Protein AF-A0A7Y0XG47-F1 (afdb_monomer)

Foldseek 3Di:
DVVVVVVVLVVLVVVLVVLVPDDDDDLLVQLVSLLVNLVSCVVNVVLVSNLVSLCSNQVSVNDDQPSNLVSLQVNLVSCVVVVVNVVNVVSLVVNVVRPPPPDDDDD

Sequence (107 aa):
QRAHNLAQEEKLKEAISSLEAMELSRGYDQAYVARMLGIFYWQNEQTQAAIKQLELAVNSGLLQDEQAWQTRKMLADILLNEQRFSKALPHYYALSKNIPKGQKAHE

Radius of gyration: 14.87 Å; Cα contacts (8 Å, |Δi|>4): 101; chains: 1; bounding box: 40×27×39 Å

Solvent-accessible surface area (backbone atoms only — not comparable to full-atom values): 5972 Å² total; per-residue (Å²): 110,68,70,58,50,52,54,50,53,52,50,50,51,51,52,46,54,57,59,72,69,58,90,67,90,50,69,51,58,45,25,50,50,25,38,51,47,13,53,50,27,44,77,67,72,34,53,70,60,10,49,56,23,24,48,50,17,53,72,61,68,58,54,56,72,69,61,35,50,53,46,37,48,52,43,22,54,53,30,44,75,70,69,36,49,87,67,14,51,63,43,50,60,56,44,74,75,64,68,58,99,86,60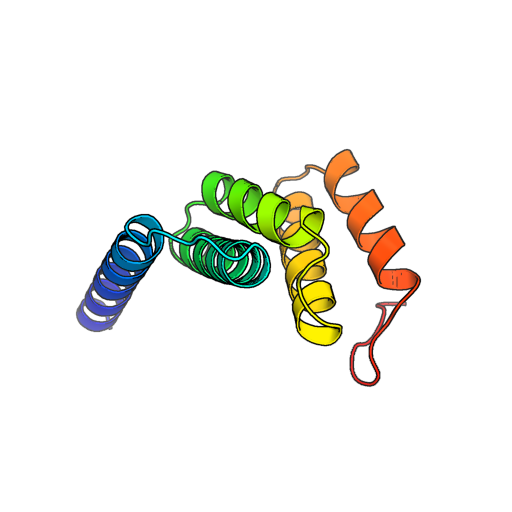,79,79,86,126

Nearest PDB structures (foldseek):
  4gpk-assembly3_K  TM=7.538E-01  e=8.250E-02  Bacillus thuringiensis serovar thuringiensis
  4gpk-assembly2_H  TM=6.883E-01  e=1.642E-01  Bacillus thuringiensis serovar thuringiensis
  4gpk-assembly2_F  TM=7.342E-01  e=2.255E-01  Bacillus thuringiensis serovar thuringiensis
  3j8c-assembly1_E  TM=6.345E-01  e=1.260E-01  Homo sapiens
  8ppl-assembly1_Iv  TM=6.861E-01  e=2.255E-01  Homo sapiens

Structure (mmCIF, N/CA/C/O backbone):
data_AF-A0A7Y0XG47-F1
#
_entry.id   AF-A0A7Y0XG47-F1
#
loop_
_atom_site.group_PDB
_atom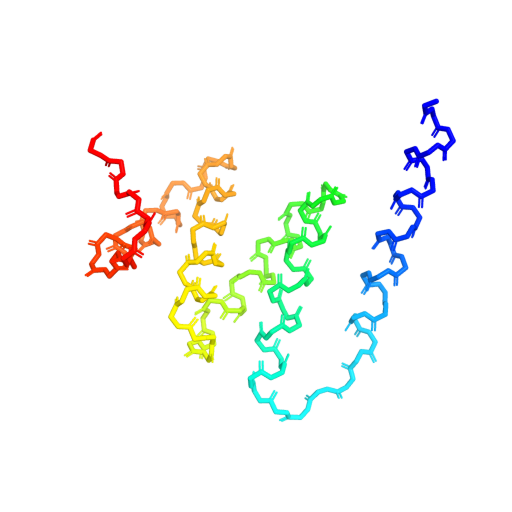_site.id
_atom_site.type_symbol
_atom_site.label_atom_id
_atom_site.label_alt_id
_atom_site.label_comp_id
_atom_site.label_asym_id
_atom_site.label_entity_id
_atom_site.label_seq_id
_atom_site.pdbx_PDB_ins_code
_atom_site.Cartn_x
_atom_site.Cartn_y
_atom_site.Cartn_z
_atom_site.occupancy
_atom_site.B_iso_or_equiv
_atom_site.auth_seq_id
_atom_site.auth_comp_id
_atom_site.auth_asym_id
_atom_site.auth_atom_id
_atom_site.pdbx_PDB_model_num
ATOM 1 N N . GLN A 1 1 ? -0.133 18.547 23.042 1.00 81.69 1 GLN A N 1
ATOM 2 C CA . GLN A 1 1 ? 0.484 17.617 22.069 1.00 81.69 1 GLN A CA 1
ATOM 3 C C . GLN A 1 1 ? -0.046 16.184 22.201 1.00 81.69 1 GLN A C 1
ATOM 5 O O . GLN A 1 1 ? -0.549 15.674 21.216 1.00 81.69 1 GLN A O 1
ATOM 10 N N . ARG A 1 2 ? -0.058 15.558 23.393 1.00 87.50 2 ARG A N 1
ATOM 11 C CA . ARG A 1 2 ? -0.560 14.174 23.5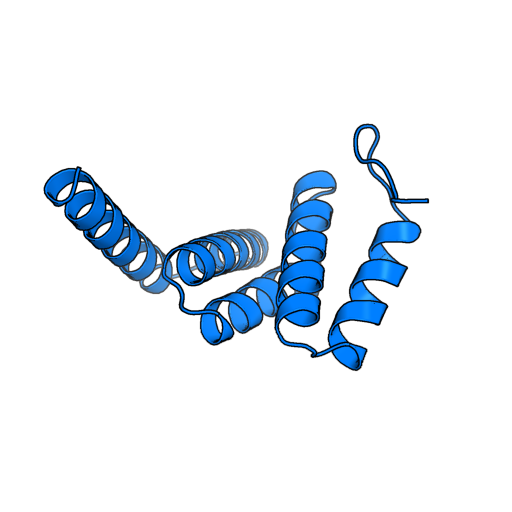84 1.00 87.50 2 ARG A CA 1
ATOM 12 C C . ARG A 1 2 ? -1.986 13.907 23.073 1.00 87.50 2 ARG A C 1
ATOM 14 O O . ARG A 1 2 ? -2.186 12.945 22.349 1.00 87.50 2 ARG A O 1
ATOM 21 N N . ALA A 1 3 ? -2.954 14.764 23.407 1.00 88.38 3 ALA A N 1
ATOM 22 C CA . ALA A 1 3 ? -4.338 14.599 22.943 1.00 88.38 3 ALA A CA 1
ATOM 23 C C . ALA A 1 3 ? -4.465 14.682 21.411 1.00 88.38 3 ALA A C 1
ATOM 25 O O . ALA A 1 3 ? -5.259 13.967 20.816 1.00 88.38 3 ALA A O 1
ATOM 26 N N . HIS A 1 4 ? -3.640 15.519 20.771 1.00 89.44 4 HIS A N 1
ATOM 27 C CA . HIS A 1 4 ? -3.592 15.606 19.315 1.00 89.44 4 HIS A CA 1
ATOM 28 C C . HIS A 1 4 ? -3.062 14.304 18.700 1.00 89.44 4 HIS A C 1
ATOM 30 O O . HIS A 1 4 ? -3.652 13.819 17.747 1.00 89.44 4 HIS A O 1
ATOM 36 N N . ASN A 1 5 ? -2.001 13.710 19.261 1.00 89.94 5 ASN A N 1
ATOM 37 C CA . ASN A 1 5 ? -1.455 12.442 18.762 1.00 89.94 5 ASN A CA 1
ATOM 38 C C . ASN A 1 5 ? -2.469 11.298 18.884 1.00 89.94 5 ASN A C 1
ATOM 40 O O . ASN A 1 5 ? -2.717 10.613 17.901 1.00 89.94 5 ASN A O 1
ATOM 44 N N . LEU A 1 6 ? -3.126 11.170 20.043 1.00 90.25 6 LEU A N 1
ATOM 45 C CA . LEU A 1 6 ? -4.177 10.169 20.254 1.00 90.25 6 LEU A CA 1
ATOM 46 C C . LEU A 1 6 ? -5.316 10.322 19.240 1.00 90.25 6 LEU A C 1
ATOM 48 O O . LEU A 1 6 ? -5.710 9.350 18.608 1.00 90.25 6 LEU A O 1
ATOM 52 N N . ALA A 1 7 ? -5.780 11.553 19.012 1.00 91.06 7 ALA A N 1
ATOM 53 C CA . ALA A 1 7 ? -6.825 11.811 18.027 1.00 91.06 7 ALA A CA 1
ATOM 54 C C . ALA A 1 7 ? -6.388 11.476 16.588 1.00 91.06 7 ALA A C 1
ATOM 56 O O . ALA A 1 7 ? -7.223 11.096 15.772 1.00 91.06 7 ALA A O 1
ATOM 57 N N . GLN A 1 8 ? -5.106 11.635 16.243 1.00 91.75 8 GLN A N 1
ATOM 58 C CA . GLN A 1 8 ? -4.590 11.233 14.928 1.00 91.75 8 GLN A CA 1
ATOM 59 C C . GLN A 1 8 ? -4.490 9.709 14.807 1.00 91.75 8 GLN A C 1
ATOM 61 O O . GLN A 1 8 ? -4.889 9.160 13.785 1.00 91.75 8 GLN A O 1
ATOM 66 N N . GLU A 1 9 ? -4.016 9.023 15.848 1.00 92.44 9 GLU A N 1
ATOM 67 C CA . GLU A 1 9 ? -3.955 7.557 15.894 1.00 92.44 9 GLU A CA 1
ATOM 68 C C . GLU A 1 9 ? -5.348 6.919 15.796 1.00 92.44 9 GLU A C 1
ATOM 70 O O . GLU A 1 9 ? -5.533 5.951 15.061 1.00 92.44 9 GLU A O 1
ATOM 75 N N . GLU A 1 10 ? -6.341 7.459 16.507 1.00 93.81 10 GLU A N 1
ATOM 76 C CA . GLU A 1 10 ? -7.734 7.000 16.432 1.00 93.81 10 GLU A CA 1
ATOM 77 C C . GLU A 1 10 ? -8.293 7.167 15.018 1.00 93.81 10 GLU A C 1
ATOM 79 O O . GLU A 1 10 ? -8.770 6.198 14.428 1.00 93.81 10 GLU A O 1
ATOM 84 N N . LYS A 1 11 ? -8.119 8.349 14.415 1.00 94.81 11 LYS A N 1
ATOM 85 C CA . LYS A 1 11 ? -8.526 8.599 13.023 1.00 94.81 11 LYS A CA 1
ATOM 86 C C . LYS A 1 11 ? -7.829 7.675 12.032 1.00 94.81 11 LYS A C 1
ATOM 88 O O . LYS A 1 11 ? -8.445 7.249 11.059 1.00 94.81 11 LYS A O 1
ATOM 93 N N . LEU A 1 12 ? -6.557 7.357 12.264 1.00 94.62 12 LEU A N 1
ATOM 94 C CA . LEU A 1 12 ? -5.805 6.448 11.407 1.00 94.62 12 LEU A CA 1
ATOM 95 C C . LEU A 1 12 ? -6.361 5.022 11.490 1.00 94.62 12 LEU A C 1
ATOM 97 O O . LEU A 1 12 ? -6.546 4.376 10.460 1.00 94.62 12 LEU A O 1
ATOM 101 N N . LYS A 1 13 ? -6.695 4.551 12.696 1.00 96.81 13 LYS A N 1
ATOM 102 C CA . LYS A 1 13 ? -7.350 3.251 12.903 1.00 96.81 13 LYS A CA 1
ATOM 103 C C . LYS A 1 13 ? -8.736 3.208 12.259 1.00 96.81 13 LYS A C 1
ATOM 105 O O . LYS A 1 13 ? -9.055 2.232 11.590 1.00 96.81 13 LYS A O 1
ATOM 110 N N . GLU A 1 14 ? -9.535 4.262 12.400 1.00 97.50 14 GLU A N 1
ATOM 111 C CA . GLU A 1 14 ? -10.853 4.363 11.759 1.00 97.50 14 GLU A CA 1
ATOM 112 C C . GLU A 1 14 ? -10.761 4.354 10.226 1.00 97.50 14 GLU A C 1
ATOM 114 O O . GLU A 1 14 ? -11.552 3.682 9.557 1.00 97.50 14 GLU A O 1
ATOM 119 N N . ALA A 1 15 ? -9.773 5.052 9.660 1.00 97.25 15 ALA A N 1
ATOM 120 C CA . ALA A 1 15 ? -9.531 5.069 8.221 1.00 97.25 15 ALA A CA 1
ATOM 121 C C . ALA A 1 15 ? -9.127 3.686 7.691 1.00 97.25 15 ALA A C 1
ATOM 123 O O . ALA A 1 15 ? -9.632 3.261 6.653 1.00 97.25 15 ALA A O 1
ATOM 124 N N . ILE A 1 16 ? -8.262 2.967 8.415 1.00 98.31 16 ILE A N 1
ATOM 125 C CA . ILE A 1 16 ? -7.887 1.584 8.090 1.00 98.31 16 ILE A CA 1
ATOM 126 C C . ILE A 1 16 ? -9.130 0.689 8.079 1.00 98.31 16 ILE A C 1
ATOM 128 O O . ILE A 1 16 ? -9.411 0.071 7.054 1.00 98.31 16 ILE A O 1
ATOM 132 N N . SER A 1 17 ? -9.919 0.687 9.158 1.00 98.12 17 SER A N 1
ATOM 133 C CA . SER A 1 17 ? -11.137 -0.132 9.255 1.00 98.12 17 SER A CA 1
ATOM 134 C C . SER A 1 17 ? -12.136 0.172 8.136 1.00 98.12 17 SER A C 1
ATOM 136 O O . SER A 1 17 ? -12.752 -0.734 7.579 1.00 98.12 17 SER A O 1
ATOM 138 N N . SER A 1 18 ? -12.283 1.449 7.772 1.00 98.06 18 SER A N 1
ATOM 139 C CA . SER A 1 18 ? -13.187 1.867 6.694 1.00 98.06 18 SER A CA 1
ATOM 140 C C . SER A 1 18 ? -12.748 1.332 5.331 1.00 98.06 18 SER A C 1
ATOM 142 O O . SER A 1 18 ? -13.590 0.912 4.544 1.00 98.06 18 SER A O 1
ATOM 144 N N . LEU A 1 19 ? -11.440 1.327 5.054 1.00 97.44 19 LEU A N 1
ATOM 145 C CA . LEU A 1 19 ? -10.877 0.796 3.810 1.00 97.44 19 LEU A CA 1
ATOM 146 C C . LEU A 1 19 ? -10.933 -0.738 3.752 1.00 97.44 19 LEU A C 1
ATOM 148 O O . LEU A 1 19 ? -11.215 -1.294 2.694 1.00 97.44 19 LEU A O 1
ATOM 152 N N . GLU A 1 20 ? -10.690 -1.424 4.872 1.00 97.19 20 GLU A N 1
ATOM 153 C CA . GLU A 1 20 ? -10.781 -2.890 4.971 1.00 97.19 20 GLU A CA 1
ATOM 154 C C . GLU A 1 20 ? -12.199 -3.416 4.709 1.00 97.19 20 GLU A C 1
ATOM 156 O O . GLU A 1 20 ? -12.359 -4.506 4.164 1.00 97.19 20 GLU A O 1
ATOM 161 N N . ALA A 1 21 ? -13.224 -2.643 5.075 1.00 97.00 21 ALA A N 1
ATOM 162 C CA . ALA A 1 21 ? -14.628 -3.010 4.899 1.00 97.00 21 ALA A CA 1
ATOM 163 C C . ALA A 1 21 ? -15.162 -2.790 3.470 1.00 97.00 21 ALA A C 1
ATOM 165 O O . ALA A 1 21 ? -16.319 -3.106 3.193 1.00 97.00 21 ALA A O 1
ATOM 166 N N . MET A 1 22 ? -14.364 -2.224 2.558 1.00 95.62 22 MET A N 1
ATOM 167 C CA . MET A 1 22 ? -14.817 -1.932 1.199 1.00 95.62 22 MET A CA 1
ATOM 168 C C . MET A 1 22 ? -14.908 -3.200 0.347 1.00 95.62 22 MET A C 1
ATOM 170 O O . MET A 1 22 ? -13.917 -3.893 0.119 1.00 95.62 22 MET A O 1
ATOM 174 N N . GLU A 1 23 ? -16.079 -3.440 -0.239 1.00 92.75 23 GLU A N 1
ATOM 175 C CA . GLU A 1 23 ? -16.244 -4.437 -1.295 1.00 92.75 23 GLU A CA 1
ATOM 176 C C . GLU A 1 23 ? -15.965 -3.803 -2.662 1.00 92.75 23 GLU A C 1
ATOM 178 O O . GLU A 1 23 ? -16.718 -2.964 -3.158 1.00 92.75 23 GLU A O 1
ATOM 183 N N . LEU A 1 24 ? -14.850 -4.195 -3.280 1.00 93.56 24 LEU A N 1
ATOM 184 C CA . LEU A 1 24 ? -14.366 -3.612 -4.531 1.00 93.56 24 LEU A CA 1
ATOM 185 C C . LEU A 1 24 ? -14.378 -4.657 -5.640 1.00 93.56 24 LEU A C 1
ATOM 187 O O . LEU A 1 24 ? -13.748 -5.707 -5.521 1.00 93.56 24 LEU A O 1
ATOM 191 N N . SER A 1 25 ? -15.045 -4.346 -6.749 1.00 89.31 25 SER A N 1
ATOM 192 C CA . SER A 1 25 ? -15.139 -5.238 -7.912 1.00 89.31 25 SER A CA 1
ATOM 193 C C . SER A 1 25 ? -14.145 -4.901 -9.024 1.00 89.31 25 SER A C 1
ATOM 195 O O . SER A 1 25 ? -13.792 -5.767 -9.824 1.00 89.31 25 SER A O 1
ATOM 197 N N . ARG A 1 26 ? -13.670 -3.652 -9.093 1.00 96.00 26 ARG A N 1
ATOM 198 C CA . ARG A 1 26 ? -12.719 -3.205 -10.118 1.00 96.00 26 ARG A CA 1
ATOM 199 C C . ARG A 1 26 ? -11.289 -3.371 -9.620 1.00 96.00 26 ARG A C 1
ATOM 201 O O . ARG A 1 26 ? -10.941 -2.880 -8.550 1.00 96.00 26 ARG A O 1
ATOM 208 N N . GLY A 1 27 ? -10.438 -3.981 -10.445 1.00 96.38 27 GLY A N 1
ATOM 209 C CA . GLY A 1 27 ? -9.034 -4.210 -10.091 1.00 96.38 27 GLY A CA 1
ATOM 210 C C . GLY A 1 27 ? -8.261 -2.921 -9.786 1.00 96.38 27 GLY A C 1
ATOM 211 O O . GLY A 1 27 ? -7.442 -2.902 -8.873 1.00 96.38 27 GLY A O 1
ATOM 212 N N . TYR A 1 28 ? -8.538 -1.828 -10.511 1.00 95.75 28 TYR A N 1
ATOM 213 C CA . TYR A 1 28 ? -7.901 -0.534 -10.233 1.00 95.75 28 TYR A CA 1
ATOM 214 C C . TYR A 1 28 ? -8.237 -0.031 -8.823 1.00 95.75 28 TYR A C 1
ATOM 216 O O . TYR A 1 28 ? -7.335 0.345 -8.078 1.00 95.75 28 TYR A O 1
ATOM 224 N N . ASP A 1 29 ? -9.514 -0.092 -8.434 1.00 96.69 29 ASP A N 1
ATOM 225 C CA . ASP A 1 29 ? -9.965 0.362 -7.116 1.00 96.69 29 ASP A CA 1
ATOM 226 C C . ASP A 1 29 ? -9.345 -0.500 -6.007 1.00 96.69 29 ASP A C 1
ATOM 228 O O . ASP A 1 29 ? -8.881 0.029 -4.999 1.00 96.69 29 ASP A O 1
ATOM 232 N N . GLN A 1 30 ? -9.235 -1.816 -6.226 1.00 97.88 30 GLN A N 1
ATOM 233 C CA . GLN A 1 30 ? -8.526 -2.728 -5.320 1.00 97.88 30 GLN A CA 1
ATOM 234 C C . GLN A 1 30 ? -7.050 -2.344 -5.156 1.00 97.88 30 GLN A C 1
ATOM 236 O O . GLN A 1 30 ? -6.553 -2.266 -4.034 1.00 97.88 30 GLN A O 1
ATOM 241 N N . ALA A 1 31 ? -6.345 -2.064 -6.256 1.00 98.06 31 ALA A N 1
ATOM 242 C CA . ALA A 1 31 ? -4.945 -1.645 -6.217 1.00 98.06 31 ALA A CA 1
ATOM 243 C C . ALA A 1 31 ? -4.765 -0.295 -5.505 1.00 98.06 31 ALA A C 1
ATOM 245 O O . ALA A 1 31 ? -3.807 -0.106 -4.750 1.00 98.06 31 ALA A O 1
ATOM 246 N N . TYR A 1 32 ? -5.694 0.636 -5.722 1.00 97.19 32 TYR A N 1
ATOM 247 C CA . TYR A 1 32 ? -5.695 1.938 -5.068 1.00 97.19 32 TYR A CA 1
ATOM 248 C C . TYR A 1 32 ? -5.937 1.815 -3.559 1.00 97.19 32 TYR A C 1
ATOM 250 O O . TYR A 1 32 ? -5.179 2.379 -2.768 1.00 97.19 32 TYR A O 1
ATOM 258 N N . VAL A 1 33 ? -6.929 1.028 -3.137 1.00 98.06 33 VAL A N 1
ATOM 259 C CA . VAL A 1 33 ? -7.202 0.790 -1.712 1.00 98.06 33 VAL A CA 1
ATOM 260 C C . VAL A 1 33 ? -6.057 0.033 -1.044 1.00 98.06 33 VAL A C 1
ATOM 262 O O . VAL A 1 33 ? -5.647 0.418 0.049 1.00 98.06 33 VAL A O 1
ATOM 265 N N . ALA A 1 34 ? -5.448 -0.948 -1.715 1.00 98.56 34 ALA A N 1
ATOM 266 C CA . ALA A 1 34 ? -4.248 -1.619 -1.217 1.00 98.56 34 ALA A CA 1
ATOM 267 C C . ALA A 1 34 ? -3.084 -0.630 -1.008 1.00 98.56 34 ALA A C 1
ATOM 269 O O . ALA A 1 34 ? -2.417 -0.661 0.025 1.00 98.56 34 ALA A O 1
ATOM 270 N N . ARG A 1 35 ? -2.868 0.325 -1.924 1.00 98.38 35 ARG A N 1
ATOM 271 C CA . ARG A 1 35 ? -1.870 1.390 -1.722 1.00 98.38 35 ARG A CA 1
ATOM 272 C C . ARG A 1 35 ? -2.173 2.203 -0.462 1.00 98.38 35 ARG A C 1
ATOM 274 O O . ARG A 1 35 ? -1.269 2.434 0.340 1.00 98.38 35 ARG A O 1
ATOM 281 N N . MET A 1 36 ? -3.420 2.642 -0.301 1.00 98.12 36 MET A N 1
ATOM 282 C CA . MET A 1 36 ? -3.839 3.469 0.834 1.00 98.12 36 MET A CA 1
ATOM 283 C C . MET A 1 36 ? -3.696 2.726 2.164 1.00 98.12 36 MET A C 1
ATOM 285 O O . MET A 1 36 ? -3.089 3.258 3.092 1.00 98.12 36 MET A O 1
ATOM 289 N N . LEU A 1 37 ? -4.158 1.474 2.232 1.00 98.62 37 LEU A N 1
ATOM 290 C CA . LEU A 1 37 ? -3.955 0.605 3.392 1.00 98.62 37 LEU A CA 1
ATOM 291 C C . LEU A 1 37 ? -2.465 0.429 3.696 1.00 98.62 37 LEU A C 1
ATOM 293 O O . LEU A 1 37 ? -2.056 0.555 4.844 1.00 98.62 37 LEU A O 1
ATOM 297 N N . GLY A 1 38 ? -1.639 0.213 2.672 1.00 98.56 38 GLY A N 1
ATOM 298 C CA . GLY A 1 38 ? -0.188 0.129 2.808 1.00 98.56 38 GLY A CA 1
ATOM 299 C C . GLY A 1 38 ? 0.431 1.350 3.494 1.00 98.56 38 GLY A C 1
ATOM 300 O O . GLY A 1 38 ? 1.231 1.210 4.419 1.00 98.56 38 GLY A O 1
ATOM 301 N N . ILE A 1 39 ? 0.020 2.551 3.078 1.00 98.25 39 ILE A N 1
ATOM 302 C CA . ILE A 1 39 ? 0.476 3.816 3.666 1.00 98.25 39 ILE A CA 1
ATOM 303 C C . ILE A 1 39 ? -0.000 3.950 5.116 1.00 98.25 39 ILE A C 1
ATOM 305 O O . ILE A 1 39 ? 0.800 4.274 5.994 1.00 98.25 39 ILE A O 1
ATOM 309 N N . PHE A 1 40 ? -1.280 3.689 5.380 1.00 98.25 40 PHE A N 1
ATOM 310 C CA . PHE A 1 40 ? -1.860 3.876 6.710 1.00 98.25 40 PHE A CA 1
ATOM 311 C C . PHE A 1 40 ? -1.354 2.860 7.724 1.00 98.25 40 PHE A C 1
ATOM 313 O O . PHE A 1 40 ? -1.045 3.234 8.852 1.00 98.25 40 PHE A O 1
ATOM 320 N N . TYR A 1 41 ? -1.173 1.601 7.329 1.00 98.56 41 TYR A N 1
ATOM 321 C CA . TYR A 1 41 ? -0.521 0.620 8.188 1.00 98.56 41 TYR A CA 1
ATOM 322 C C . TYR A 1 41 ? 0.900 1.040 8.542 1.00 98.56 41 TYR A C 1
ATOM 324 O O . TYR A 1 41 ? 1.288 0.902 9.696 1.00 98.56 41 TYR A O 1
ATOM 332 N N . TRP A 1 42 ? 1.666 1.584 7.592 1.00 98.00 42 TRP A N 1
ATOM 333 C CA . TRP A 1 42 ? 3.023 2.042 7.881 1.00 98.00 42 TRP A CA 1
ATOM 334 C C . TRP A 1 42 ? 3.031 3.223 8.859 1.00 98.00 42 TRP A C 1
ATOM 336 O O . TRP A 1 42 ? 3.810 3.225 9.807 1.00 98.00 42 TRP A O 1
ATOM 346 N N . GLN A 1 43 ? 2.116 4.183 8.685 1.00 96.56 43 GLN A N 1
ATOM 347 C CA . GLN A 1 43 ? 1.924 5.303 9.617 1.00 96.56 43 GLN A CA 1
ATOM 348 C C . GLN A 1 43 ? 1.456 4.854 11.010 1.00 96.56 43 GLN A C 1
ATOM 350 O O . GLN A 1 43 ? 1.752 5.524 11.992 1.00 96.56 43 GLN A O 1
ATOM 355 N N . ASN A 1 44 ? 0.744 3.728 11.092 1.00 96.56 44 ASN A N 1
ATOM 356 C CA . ASN A 1 44 ? 0.259 3.132 12.337 1.00 96.56 44 ASN A CA 1
ATOM 357 C C . ASN A 1 44 ? 1.237 2.088 12.910 1.00 96.56 44 ASN A C 1
ATOM 359 O O . ASN A 1 44 ? 0.823 1.225 13.681 1.00 96.56 44 ASN A O 1
ATOM 363 N N . GLU A 1 45 ? 2.503 2.105 12.473 1.00 96.25 45 GLU A N 1
ATOM 364 C CA . GLU A 1 45 ? 3.580 1.199 12.910 1.00 96.25 45 GLU A CA 1
ATOM 365 C C . GLU A 1 45 ? 3.317 -0.303 12.643 1.00 96.25 45 GLU A C 1
ATOM 367 O O . GLU A 1 45 ? 3.997 -1.188 13.163 1.00 96.25 45 GLU A O 1
ATOM 372 N N . GLN A 1 46 ? 2.367 -0.628 11.764 1.00 97.88 46 GLN A N 1
ATOM 373 C CA . GLN A 1 46 ? 2.025 -1.994 11.358 1.00 97.88 46 GLN A CA 1
ATOM 374 C C . GLN A 1 46 ? 2.819 -2.422 10.115 1.00 97.88 46 GLN A C 1
ATOM 376 O O . GLN A 1 46 ? 2.261 -2.742 9.062 1.00 97.88 46 GLN A O 1
ATOM 381 N N . THR A 1 47 ? 4.148 -2.452 10.225 1.00 98.19 47 THR A N 1
ATOM 382 C CA . THR A 1 47 ? 5.064 -2.626 9.081 1.00 98.19 47 THR A CA 1
ATOM 383 C C . THR A 1 47 ? 4.781 -3.866 8.224 1.0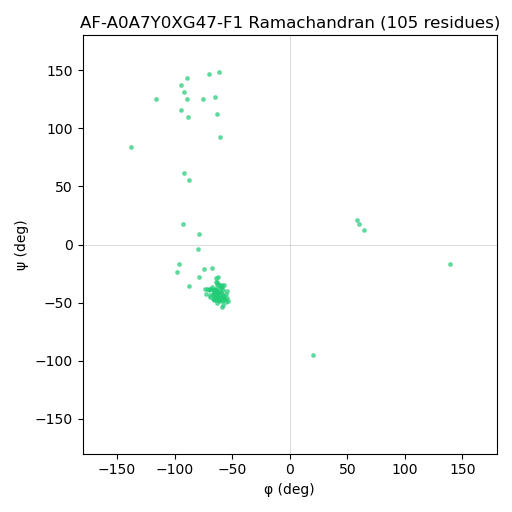0 98.19 47 THR A C 1
ATOM 385 O O . THR A 1 47 ? 4.824 -3.792 6.998 1.00 98.19 47 THR A O 1
ATOM 388 N N . GLN A 1 48 ? 4.445 -5.014 8.821 1.00 98.44 48 GLN A N 1
ATOM 389 C CA . GLN A 1 48 ? 4.172 -6.231 8.039 1.00 98.44 48 GLN A CA 1
ATOM 390 C C . GLN A 1 48 ? 2.869 -6.133 7.230 1.00 98.44 48 GLN A C 1
ATOM 392 O O . GLN A 1 48 ? 2.821 -6.586 6.085 1.00 98.44 48 GLN A O 1
ATOM 397 N N . ALA A 1 49 ? 1.830 -5.513 7.798 1.00 98.56 49 ALA A N 1
ATOM 398 C CA . ALA A 1 49 ? 0.578 -5.256 7.090 1.00 98.56 49 ALA A CA 1
ATOM 399 C C . ALA A 1 49 ? 0.793 -4.239 5.959 1.00 98.56 49 ALA A C 1
ATOM 401 O O . ALA A 1 49 ? 0.300 -4.441 4.847 1.00 98.56 49 ALA A O 1
ATOM 402 N N . ALA A 1 50 ? 1.619 -3.217 6.206 1.00 98.81 50 ALA A N 1
ATOM 403 C CA . ALA A 1 50 ? 2.024 -2.251 5.194 1.00 98.81 50 ALA A CA 1
ATOM 404 C C . ALA A 1 50 ? 2.706 -2.921 3.996 1.00 98.81 50 ALA A C 1
ATOM 406 O O . ALA A 1 50 ? 2.272 -2.731 2.861 1.00 98.81 50 ALA A O 1
ATOM 407 N N . ILE A 1 51 ? 3.725 -3.755 4.244 1.00 98.75 51 ILE A N 1
ATOM 408 C CA . ILE A 1 51 ? 4.440 -4.495 3.192 1.00 98.75 51 ILE A CA 1
ATOM 409 C C . ILE A 1 51 ? 3.459 -5.323 2.364 1.00 98.75 51 ILE A C 1
ATOM 411 O O . ILE A 1 51 ? 3.462 -5.211 1.142 1.00 98.75 51 ILE A O 1
ATOM 415 N N . LYS A 1 52 ? 2.585 -6.101 3.015 1.00 98.69 52 LYS A N 1
ATOM 416 C CA . LYS A 1 52 ? 1.613 -6.960 2.325 1.00 98.69 52 LYS A CA 1
ATOM 417 C C . LYS A 1 52 ? 0.722 -6.163 1.368 1.00 98.69 52 LYS A C 1
ATOM 419 O O . LYS A 1 52 ? 0.521 -6.571 0.228 1.00 98.69 52 LYS A O 1
ATOM 424 N N . GLN A 1 53 ? 0.185 -5.033 1.818 1.00 98.81 53 GLN A N 1
ATOM 425 C CA . GLN A 1 53 ? -0.724 -4.226 1.003 1.00 98.81 53 GLN A CA 1
ATOM 426 C C . GLN A 1 53 ? -0.003 -3.464 -0.112 1.00 98.81 53 GLN A C 1
ATOM 428 O O . GLN A 1 53 ? -0.491 -3.397 -1.240 1.00 98.81 53 GLN A O 1
ATOM 433 N N . LEU A 1 54 ? 1.196 -2.945 0.159 1.00 98.75 54 LEU A N 1
ATOM 434 C CA . LEU A 1 54 ? 2.015 -2.313 -0.872 1.00 98.75 54 LEU A CA 1
ATOM 435 C C . LEU A 1 54 ? 2.458 -3.329 -1.934 1.00 98.75 54 LEU A C 1
ATOM 437 O O . LEU A 1 54 ? 2.441 -3.001 -3.117 1.00 98.75 54 LEU A O 1
ATOM 441 N N . GLU A 1 55 ? 2.791 -4.567 -1.555 1.00 98.62 55 GLU A N 1
ATOM 442 C CA . GLU A 1 55 ? 3.057 -5.657 -2.503 1.00 98.62 55 GLU A CA 1
ATOM 443 C C . GLU A 1 55 ? 1.839 -5.925 -3.396 1.00 98.62 55 GLU A C 1
ATOM 445 O O . GLU A 1 55 ? 1.997 -6.002 -4.613 1.00 98.62 55 GLU A O 1
ATOM 450 N N . LEU A 1 56 ? 0.625 -6.000 -2.834 1.00 98.44 56 LEU A N 1
ATOM 451 C CA . LEU A 1 56 ? -0.609 -6.159 -3.619 1.00 98.44 56 LEU A CA 1
ATOM 452 C C . LEU A 1 56 ? -0.789 -5.018 -4.631 1.00 98.44 56 LEU A C 1
ATOM 454 O O . LEU A 1 56 ? -1.015 -5.268 -5.817 1.00 98.44 56 LEU A O 1
ATOM 458 N N . ALA A 1 57 ? -0.628 -3.771 -4.189 1.00 98.38 57 ALA A N 1
ATOM 459 C CA . ALA A 1 57 ? -0.750 -2.601 -5.051 1.00 98.38 57 ALA A CA 1
ATOM 460 C C . ALA A 1 57 ? 0.294 -2.599 -6.181 1.00 98.38 57 ALA A C 1
ATOM 462 O O . ALA A 1 57 ? -0.053 -2.405 -7.347 1.00 98.38 57 ALA A O 1
ATOM 463 N N . VAL A 1 58 ? 1.566 -2.862 -5.863 1.00 97.81 58 VAL A N 1
ATOM 464 C CA . VAL A 1 58 ? 2.669 -2.897 -6.838 1.00 97.81 58 VAL A CA 1
ATOM 465 C C . VAL A 1 58 ? 2.506 -4.043 -7.834 1.00 97.81 58 VAL A C 1
ATOM 467 O O . VAL A 1 58 ? 2.714 -3.841 -9.032 1.00 97.81 58 VAL A O 1
ATOM 470 N N . ASN A 1 59 ? 2.139 -5.233 -7.356 1.00 97.50 59 ASN A N 1
ATOM 471 C CA . ASN A 1 59 ? 2.030 -6.435 -8.182 1.00 97.50 59 ASN A CA 1
ATOM 472 C C . ASN A 1 59 ? 0.785 -6.429 -9.071 1.00 97.50 59 ASN A C 1
ATOM 474 O O . ASN A 1 59 ? 0.782 -7.111 -10.091 1.00 97.50 59 ASN A O 1
ATOM 478 N N . SER A 1 60 ? -0.239 -5.638 -8.731 1.00 97.31 60 SER A N 1
ATOM 479 C CA . SER A 1 60 ? -1.405 -5.456 -9.599 1.00 97.31 60 SER A CA 1
ATOM 480 C C . SER A 1 60 ? -1.026 -4.904 -10.978 1.00 97.31 60 SER A C 1
ATOM 482 O O . SER A 1 60 ? -1.655 -5.247 -11.973 1.00 97.31 60 SER A O 1
ATOM 484 N N . GLY A 1 61 ? -0.011 -4.030 -11.045 1.00 95.88 61 GLY A N 1
ATOM 485 C CA . GLY A 1 61 ? 0.334 -3.296 -12.263 1.00 95.88 61 GLY A CA 1
ATOM 486 C C . GLY A 1 61 ? -0.744 -2.311 -12.737 1.00 95.88 61 GLY A C 1
ATOM 487 O O . GLY A 1 61 ? -0.656 -1.831 -13.861 1.00 95.88 61 GLY A O 1
ATOM 488 N N . LEU A 1 62 ? -1.757 -2.014 -11.911 1.00 96.94 62 LEU A N 1
ATOM 489 C CA . LEU A 1 62 ? -2.921 -1.208 -12.305 1.00 96.94 62 LEU A CA 1
ATOM 490 C C . LEU A 1 62 ? -2.799 0.275 -11.932 1.00 96.94 62 LEU A C 1
ATOM 492 O O . LEU A 1 62 ? -3.532 1.102 -12.468 1.00 96.94 62 LEU A O 1
ATOM 496 N N . LEU A 1 63 ? -1.883 0.633 -11.029 1.00 94.81 63 LEU A N 1
ATOM 497 C CA . LEU A 1 63 ? -1.620 2.034 -10.692 1.00 94.81 63 LEU A CA 1
ATOM 498 C C . LEU A 1 63 ? -0.927 2.757 -11.856 1.00 94.81 63 LEU A C 1
ATOM 500 O O . LEU A 1 63 ? -0.118 2.167 -12.568 1.00 94.81 63 LEU A O 1
ATOM 504 N N . GLN A 1 64 ? -1.211 4.050 -12.020 1.00 88.50 64 GLN A N 1
ATOM 505 C CA . GLN A 1 64 ? -0.651 4.855 -13.111 1.00 88.50 64 GLN A CA 1
ATOM 506 C C . GLN A 1 64 ? 0.679 5.512 -12.726 1.00 88.50 64 GLN A C 1
ATOM 508 O O . GLN A 1 64 ? 0.842 5.949 -11.587 1.00 88.50 64 GLN A O 1
ATOM 513 N N . ASP A 1 65 ? 1.602 5.590 -13.687 1.00 84.94 65 ASP A N 1
ATOM 514 C CA . ASP A 1 65 ? 2.877 6.323 -13.707 1.00 84.94 65 ASP A CA 1
ATOM 515 C C . ASP A 1 65 ? 3.445 6.720 -12.334 1.00 84.94 65 ASP A C 1
ATOM 517 O O . ASP A 1 65 ? 4.122 5.929 -11.674 1.00 84.94 65 ASP A O 1
ATOM 521 N N . GLU A 1 66 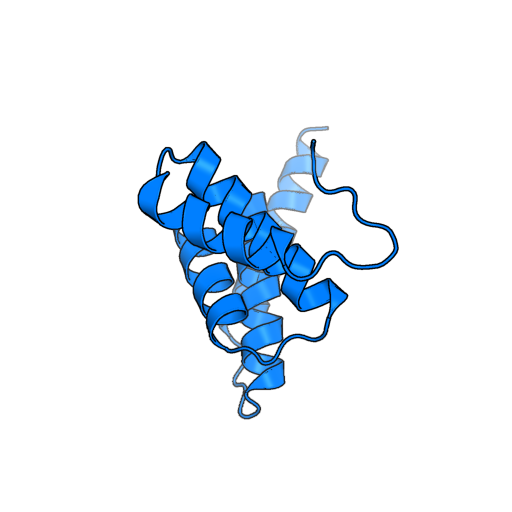? 3.174 7.946 -11.879 1.00 89.31 66 GLU A N 1
ATOM 522 C CA . GLU A 1 66 ? 3.736 8.473 -10.637 1.00 89.31 66 GLU A CA 1
ATOM 523 C C . GLU A 1 66 ? 3.220 7.733 -9.395 1.00 89.31 66 GLU A C 1
ATOM 525 O O . GLU A 1 66 ? 3.986 7.454 -8.472 1.00 89.31 66 GLU A O 1
ATOM 530 N N . GLN A 1 67 ? 1.941 7.351 -9.378 1.00 91.38 67 GLN A N 1
ATOM 531 C CA . GLN A 1 67 ? 1.353 6.585 -8.281 1.00 91.38 67 GLN A CA 1
ATOM 532 C C . GLN A 1 67 ? 2.014 5.214 -8.156 1.00 91.38 67 GLN A C 1
ATOM 534 O O . GLN A 1 67 ? 2.382 4.804 -7.053 1.00 91.38 67 GLN A O 1
ATOM 539 N N . ALA A 1 68 ? 2.200 4.519 -9.280 1.00 93.81 68 ALA A N 1
ATOM 540 C CA . ALA A 1 68 ? 2.880 3.230 -9.316 1.00 93.81 68 ALA A CA 1
ATOM 541 C C . ALA A 1 68 ? 4.336 3.356 -8.855 1.00 93.81 68 ALA A C 1
ATOM 543 O O . ALA A 1 68 ? 4.802 2.560 -8.034 1.00 93.81 68 ALA A O 1
ATOM 544 N N . TRP A 1 69 ? 5.039 4.381 -9.340 1.00 94.88 69 TRP A N 1
ATOM 545 C CA . TRP A 1 69 ? 6.435 4.628 -8.996 1.00 94.88 69 TRP A CA 1
ATOM 546 C C . TRP A 1 69 ? 6.615 4.920 -7.503 1.00 94.88 69 TRP A C 1
ATOM 548 O O . TRP A 1 69 ? 7.407 4.254 -6.838 1.00 94.88 69 TRP A O 1
ATOM 558 N N . GLN A 1 70 ? 5.830 5.845 -6.941 1.00 96.06 70 GLN A N 1
ATOM 559 C CA . GLN A 1 70 ? 5.895 6.197 -5.518 1.00 96.06 70 GLN A CA 1
ATOM 560 C C . GLN A 1 70 ? 5.551 5.004 -4.619 1.00 96.06 70 GLN A C 1
ATOM 562 O O . GLN A 1 70 ? 6.215 4.777 -3.611 1.00 96.06 70 GLN A O 1
ATOM 567 N N . THR A 1 71 ? 4.544 4.213 -5.001 1.00 97.94 71 THR A N 1
ATOM 568 C CA . THR A 1 71 ? 4.121 3.029 -4.235 1.00 97.94 71 THR A CA 1
ATOM 569 C C . THR A 1 71 ? 5.216 1.967 -4.217 1.00 97.94 71 THR A C 1
ATOM 571 O O . THR A 1 71 ? 5.545 1.424 -3.163 1.00 97.94 71 THR A O 1
ATOM 574 N N . ARG A 1 72 ? 5.849 1.718 -5.371 1.00 98.12 72 ARG A N 1
ATOM 575 C CA . ARG A 1 72 ? 6.990 0.803 -5.477 1.00 98.12 72 ARG A CA 1
ATOM 576 C C . ARG A 1 72 ? 8.203 1.305 -4.697 1.00 98.12 72 ARG A C 1
ATOM 578 O O . ARG A 1 72 ? 8.857 0.493 -4.050 1.00 98.12 72 ARG A O 1
ATOM 585 N N . LYS A 1 73 ? 8.494 2.609 -4.730 1.00 97.94 73 LYS A N 1
ATOM 586 C CA . LYS A 1 73 ? 9.574 3.205 -3.932 1.00 97.94 73 LYS A CA 1
ATOM 587 C C . LYS A 1 73 ? 9.324 3.021 -2.439 1.00 97.94 73 LYS A C 1
ATOM 589 O O . LYS A 1 73 ? 10.211 2.546 -1.745 1.00 97.94 73 LYS A O 1
ATOM 594 N N . MET A 1 74 ? 8.116 3.316 -1.965 1.00 98.31 74 MET A N 1
ATOM 595 C CA . MET A 1 74 ? 7.761 3.125 -0.559 1.00 98.31 74 MET A CA 1
ATOM 596 C C . MET A 1 74 ? 7.930 1.666 -0.119 1.00 98.31 74 MET A C 1
ATOM 598 O O . MET A 1 74 ? 8.525 1.411 0.923 1.00 98.31 74 MET A O 1
ATOM 602 N N . LEU A 1 75 ? 7.471 0.705 -0.929 1.00 98.69 75 LEU A N 1
ATOM 603 C CA . LEU A 1 75 ? 7.691 -0.718 -0.660 1.00 98.69 75 LEU A CA 1
ATOM 604 C C . LEU A 1 75 ? 9.187 -1.058 -0.566 1.00 98.69 75 LEU A C 1
ATOM 606 O O . LEU A 1 75 ? 9.603 -1.737 0.370 1.00 98.69 75 LEU A O 1
ATOM 610 N N . ALA A 1 76 ? 9.991 -0.573 -1.516 1.00 98.50 76 ALA A N 1
ATOM 611 C CA . ALA A 1 76 ? 11.434 -0.801 -1.536 1.00 98.50 76 ALA A CA 1
ATOM 612 C C . ALA A 1 76 ? 12.121 -0.234 -0.282 1.00 98.50 76 ALA A C 1
ATOM 614 O O . ALA A 1 76 ? 12.888 -0.947 0.363 1.00 98.50 76 ALA A O 1
ATOM 615 N N . ASP A 1 77 ? 11.788 1.005 0.092 1.00 98.56 77 ASP A N 1
ATOM 616 C CA . ASP A 1 77 ? 12.344 1.702 1.255 1.00 98.56 77 ASP A CA 1
ATOM 617 C C . ASP A 1 77 ? 11.987 0.973 2.565 1.00 98.56 77 ASP A C 1
ATOM 619 O O . ASP A 1 77 ? 12.847 0.766 3.420 1.00 98.56 77 ASP A O 1
ATOM 623 N N . ILE A 1 78 ? 10.739 0.513 2.715 1.00 98.38 78 ILE A N 1
ATOM 624 C CA . ILE A 1 78 ? 10.311 -0.249 3.898 1.00 98.38 78 ILE A CA 1
ATOM 625 C C . ILE A 1 78 ? 11.039 -1.596 3.972 1.00 98.38 78 ILE A C 1
ATOM 627 O O . ILE A 1 78 ? 11.549 -1.962 5.029 1.00 98.38 78 ILE A O 1
ATOM 631 N N . LEU A 1 79 ? 11.126 -2.334 2.861 1.00 98.69 79 LEU A N 1
ATOM 632 C CA . LEU A 1 79 ? 11.847 -3.610 2.816 1.00 98.69 79 LEU A CA 1
ATOM 633 C C . LEU A 1 79 ? 13.334 -3.434 3.142 1.00 98.69 79 LEU A C 1
ATOM 635 O O . LEU A 1 79 ? 13.914 -4.291 3.810 1.00 98.69 79 LEU A O 1
ATOM 639 N N . LEU A 1 80 ? 13.943 -2.337 2.689 1.00 98.31 80 LEU A N 1
ATOM 640 C CA . LEU A 1 80 ? 15.328 -1.999 2.993 1.00 98.31 80 LEU A CA 1
ATOM 641 C C . LEU A 1 80 ? 15.524 -1.744 4.493 1.00 98.31 80 LEU A C 1
ATOM 643 O O . LEU A 1 80 ? 16.429 -2.326 5.089 1.00 98.31 80 LEU A O 1
ATOM 647 N N . ASN A 1 81 ? 14.653 -0.936 5.106 1.00 97.44 81 ASN A N 1
ATOM 648 C CA . ASN A 1 81 ? 14.686 -0.649 6.544 1.00 97.44 81 ASN A CA 1
ATOM 649 C C . ASN A 1 81 ? 14.504 -1.918 7.397 1.00 97.44 81 ASN A C 1
ATOM 651 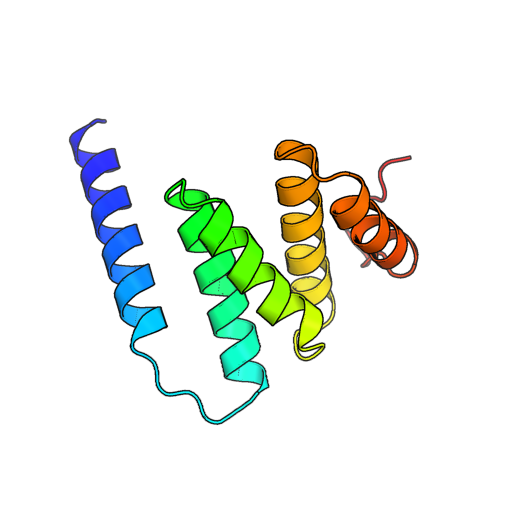O O . ASN A 1 81 ? 15.150 -2.072 8.429 1.00 97.44 81 ASN A O 1
ATOM 655 N N . GLU A 1 82 ? 13.697 -2.868 6.920 1.00 97.56 82 GLU A N 1
ATOM 656 C CA . GLU A 1 82 ? 13.500 -4.193 7.527 1.00 97.56 82 GLU A CA 1
ATOM 657 C C . GLU A 1 82 ? 14.641 -5.186 7.223 1.00 97.56 82 GLU A C 1
ATOM 659 O O . GLU A 1 82 ? 14.511 -6.382 7.487 1.00 97.56 82 GLU A O 1
ATOM 664 N N . GLN A 1 83 ? 15.747 -4.727 6.623 1.00 98.19 83 GLN A N 1
ATOM 665 C CA . GLN A 1 83 ? 16.912 -5.534 6.231 1.00 98.19 83 GLN A CA 1
ATOM 666 C C . GLN A 1 83 ? 16.575 -6.679 5.254 1.00 98.19 83 GLN A C 1
ATOM 668 O O . GLN A 1 83 ? 17.329 -7.640 5.087 1.00 98.19 83 GLN A O 1
ATOM 673 N N . ARG A 1 84 ? 15.449 -6.579 4.536 1.00 98.19 84 ARG A N 1
ATOM 674 C CA . ARG A 1 84 ? 15.002 -7.544 3.517 1.00 98.19 84 ARG A CA 1
ATOM 675 C C . ARG A 1 84 ? 15.596 -7.200 2.154 1.00 98.19 84 ARG A C 1
ATOM 677 O O . ARG A 1 84 ? 14.876 -7.039 1.167 1.00 98.19 84 ARG A O 1
ATOM 684 N N . PHE A 1 85 ? 16.923 -7.107 2.085 1.00 97.19 85 PHE A N 1
ATOM 685 C CA . PHE A 1 85 ? 17.659 -6.618 0.912 1.00 97.19 85 PHE A CA 1
ATOM 686 C C . PHE A 1 85 ? 17.326 -7.376 -0.380 1.00 97.19 85 PHE A C 1
ATOM 688 O O . PHE A 1 85 ? 17.104 -6.758 -1.420 1.00 97.19 85 PHE A O 1
ATOM 695 N N . SER A 1 86 ? 17.216 -8.707 -0.310 1.00 97.81 86 SER A N 1
ATOM 696 C CA . SER A 1 86 ? 16.881 -9.551 -1.467 1.00 97.81 86 SER A CA 1
ATOM 697 C C . SER A 1 86 ? 15.501 -9.247 -2.058 1.00 97.81 86 SER A C 1
ATOM 699 O O . SER A 1 86 ? 15.301 -9.429 -3.256 1.00 97.81 86 SER A O 1
ATOM 701 N N . LYS A 1 87 ? 14.566 -8.749 -1.239 1.00 97.69 87 LYS A N 1
ATOM 702 C CA . LYS A 1 87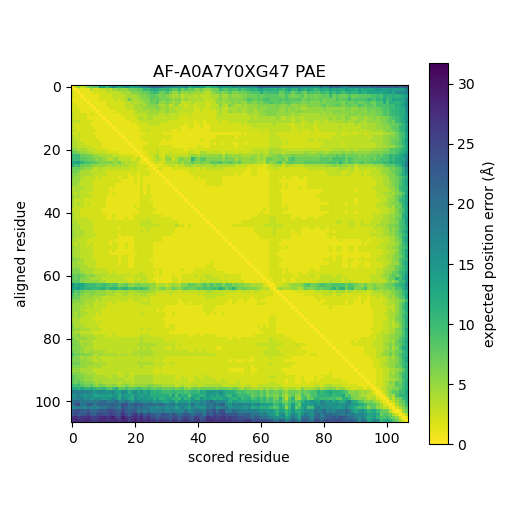 ? 13.244 -8.299 -1.687 1.00 97.69 87 LYS A CA 1
ATOM 703 C C . LYS A 1 87 ? 13.254 -6.838 -2.136 1.00 97.69 87 LYS A C 1
ATOM 705 O O . LYS A 1 87 ? 12.576 -6.509 -3.099 1.00 97.69 87 LYS A O 1
ATOM 710 N N . ALA A 1 88 ? 14.031 -5.972 -1.484 1.00 98.44 88 ALA A N 1
ATOM 711 C CA . ALA A 1 88 ? 14.101 -4.546 -1.815 1.00 98.44 88 ALA A CA 1
ATOM 712 C C . ALA A 1 88 ? 14.780 -4.274 -3.173 1.00 98.44 88 ALA A C 1
ATOM 714 O O . ALA A 1 88 ? 14.274 -3.493 -3.981 1.00 98.44 88 ALA A O 1
ATOM 715 N N . LEU A 1 89 ? 15.911 -4.936 -3.452 1.00 97.50 89 LEU A N 1
ATOM 716 C CA . LEU A 1 89 ? 16.751 -4.665 -4.629 1.00 97.50 89 LEU A CA 1
ATOM 717 C C . LEU A 1 89 ? 16.013 -4.788 -5.978 1.00 97.50 89 LEU A C 1
ATOM 719 O O . LEU A 1 89 ? 16.158 -3.881 -6.803 1.00 97.50 89 LEU A O 1
ATOM 723 N N . PRO A 1 90 ? 15.182 -5.822 -6.229 1.00 96.88 90 PRO A N 1
ATOM 724 C CA . PRO A 1 90 ? 14.390 -5.899 -7.457 1.00 96.88 90 PRO A CA 1
ATOM 725 C C . PRO A 1 90 ? 13.465 -4.694 -7.673 1.00 96.88 90 PRO A C 1
ATOM 727 O O . PRO A 1 90 ? 13.269 -4.264 -8.812 1.00 96.88 90 PRO A O 1
ATOM 730 N N . HIS A 1 91 ? 12.911 -4.114 -6.602 1.00 97.50 91 HIS A N 1
ATOM 731 C CA . HIS A 1 91 ? 12.071 -2.923 -6.716 1.00 97.50 91 HIS A CA 1
ATOM 732 C C . HIS A 1 91 ? 12.892 -1.695 -7.116 1.00 97.50 91 HIS A C 1
ATOM 734 O O . HIS A 1 91 ? 12.475 -0.986 -8.030 1.00 97.50 91 HIS A O 1
ATOM 740 N N . TYR A 1 92 ? 14.068 -1.479 -6.521 1.00 96.56 92 TYR A N 1
ATOM 741 C CA . TYR A 1 92 ? 14.960 -0.384 -6.923 1.00 96.56 92 TYR A CA 1
ATOM 742 C C . TYR A 1 92 ? 15.447 -0.520 -8.365 1.00 96.56 92 TYR A C 1
ATOM 744 O O . TYR A 1 92 ? 15.424 0.458 -9.110 1.00 96.56 92 TYR A O 1
ATOM 752 N N . TYR A 1 93 ? 15.792 -1.733 -8.799 1.00 94.75 93 TYR A N 1
ATOM 753 C CA . TYR A 1 93 ? 16.174 -1.985 -10.189 1.00 94.75 93 TYR A CA 1
ATOM 754 C C . TYR A 1 93 ? 15.028 -1.713 -11.178 1.00 94.75 93 TYR A C 1
ATOM 756 O O . TYR A 1 93 ? 15.253 -1.247 -12.292 1.00 94.75 93 TYR A O 1
ATOM 764 N N . ALA A 1 94 ? 13.779 -1.979 -10.789 1.00 93.00 94 ALA A N 1
ATOM 765 C CA . ALA A 1 94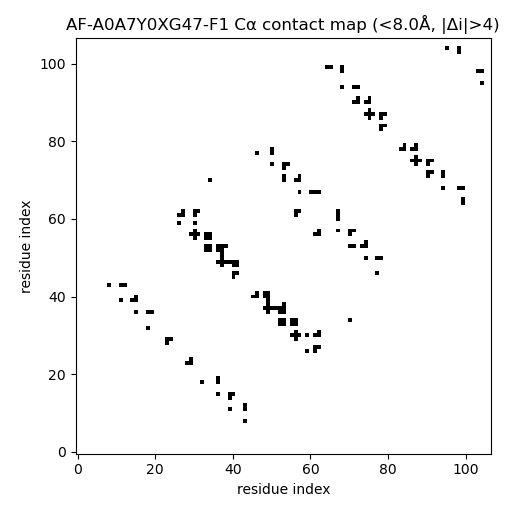 ? 12.626 -1.599 -11.601 1.00 93.00 94 ALA A CA 1
ATOM 766 C C . ALA A 1 94 ? 12.421 -0.070 -11.643 1.00 93.00 94 ALA A C 1
ATOM 768 O O . ALA A 1 94 ? 12.089 0.467 -12.698 1.00 93.00 94 ALA A O 1
ATOM 769 N N . LEU A 1 95 ? 12.641 0.634 -10.527 1.00 93.00 95 LEU A N 1
ATOM 770 C CA . LEU A 1 95 ? 12.507 2.096 -10.437 1.00 93.00 95 LEU A CA 1
ATOM 771 C C . LEU A 1 95 ? 13.566 2.835 -11.261 1.00 93.00 95 LEU A C 1
ATOM 773 O O . LEU A 1 95 ? 13.248 3.852 -11.874 1.00 93.00 95 LEU A O 1
ATOM 777 N N . SER A 1 96 ? 14.799 2.322 -11.317 1.00 90.25 96 SER A N 1
ATOM 778 C CA . SER A 1 96 ? 15.895 2.948 -12.070 1.00 90.25 96 SER A CA 1
ATOM 779 C C . SER A 1 96 ? 15.687 2.912 -13.586 1.00 90.25 96 SER A C 1
ATOM 781 O O . SER A 1 96 ? 16.292 3.701 -14.305 1.00 90.25 96 SER A O 1
ATOM 783 N N . LYS A 1 97 ? 14.824 2.020 -14.086 1.00 87.19 97 LYS A N 1
ATOM 784 C CA . LYS A 1 97 ? 14.491 1.931 -15.516 1.00 87.19 97 LYS A CA 1
ATOM 785 C C . LYS A 1 97 ? 13.494 2.990 -15.973 1.00 87.19 97 LYS A C 1
ATOM 787 O O . LYS A 1 97 ? 13.516 3.358 -17.139 1.00 87.19 97 LYS A O 1
ATOM 792 N N . ASN A 1 98 ? 12.630 3.458 -15.073 1.00 77.94 98 ASN A N 1
ATOM 793 C CA . ASN A 1 98 ? 11.524 4.360 -15.384 1.00 77.94 98 ASN A CA 1
ATOM 794 C C . ASN A 1 98 ? 11.433 5.437 -14.301 1.00 77.94 98 ASN A C 1
ATOM 796 O O . ASN A 1 98 ? 10.660 5.303 -13.355 1.00 77.94 98 ASN A O 1
ATOM 800 N N . ILE A 1 99 ? 12.236 6.493 -14.432 1.00 79.12 99 ILE A N 1
ATOM 801 C CA . ILE A 1 99 ? 12.273 7.615 -13.487 1.00 79.12 99 ILE A CA 1
ATOM 802 C C . ILE A 1 99 ? 11.342 8.728 -14.010 1.00 79.12 99 ILE A C 1
ATOM 804 O O . ILE A 1 99 ? 11.613 9.279 -15.080 1.00 79.12 99 ILE A O 1
ATOM 808 N N . PRO A 1 100 ? 10.245 9.075 -13.308 1.00 79.62 100 PRO A N 1
ATOM 809 C CA . PRO A 1 100 ? 9.354 10.158 -13.716 1.00 79.62 100 PRO A CA 1
ATOM 810 C C . PRO A 1 100 ? 10.073 11.512 -13.757 1.00 79.62 100 PRO A C 1
ATOM 812 O O . PRO A 1 100 ? 10.962 11.775 -12.944 1.00 79.62 100 PRO A O 1
ATOM 815 N N . LYS A 1 101 ? 9.644 12.404 -14.664 1.00 71.19 101 LYS A N 1
ATOM 816 C CA . LYS A 1 101 ? 10.139 13.789 -14.768 1.00 71.19 101 LYS A CA 1
ATOM 817 C C . LYS A 1 101 ? 9.849 14.548 -13.463 1.00 71.19 101 LYS A C 1
ATOM 819 O O . LYS A 1 101 ? 8.770 15.099 -13.303 1.00 71.19 101 LYS A O 1
ATOM 824 N N . GLY A 1 102 ? 10.796 14.548 -12.529 1.00 69.25 102 GLY A N 1
ATOM 825 C CA . GLY A 1 102 ? 10.663 15.197 -11.217 1.00 69.25 102 GLY A CA 1
ATOM 826 C C . GLY A 1 102 ? 11.233 14.385 -10.053 1.00 69.25 102 GLY A C 1
ATOM 827 O O . GLY A 1 102 ? 11.515 14.950 -9.000 1.00 69.25 102 GLY A O 1
ATOM 828 N N . GLN A 1 103 ? 11.465 13.087 -10.244 1.00 67.38 103 GLN A N 1
ATOM 829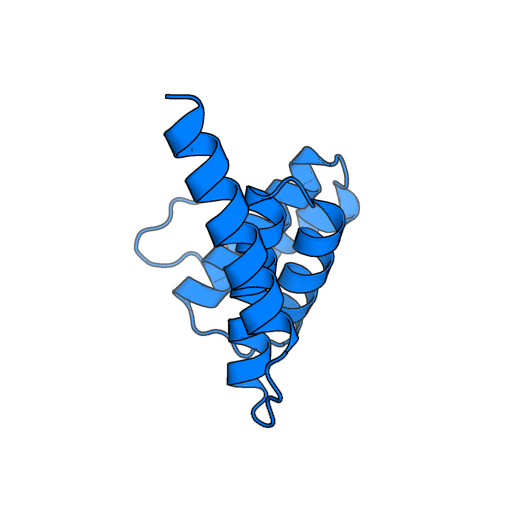 C CA . GLN A 1 103 ? 12.137 12.243 -9.259 1.00 67.38 103 GLN A CA 1
ATOM 830 C C . GLN A 1 103 ? 13.631 12.164 -9.578 1.00 67.38 103 GLN A C 1
ATOM 832 O O . GLN A 1 103 ? 14.017 12.020 -10.736 1.00 67.38 103 GLN A O 1
ATOM 837 N N . LYS A 1 104 ? 14.484 12.257 -8.556 1.00 63.22 104 LYS A N 1
ATOM 838 C CA . LYS A 1 104 ? 15.922 12.006 -8.710 1.00 63.22 104 LYS A CA 1
ATOM 839 C C . LYS A 1 104 ? 16.174 10.521 -8.465 1.00 63.22 104 LYS A C 1
ATOM 841 O O . LYS A 1 104 ? 15.800 10.014 -7.409 1.00 63.22 104 LYS A O 1
ATOM 846 N N . ALA A 1 105 ? 16.813 9.828 -9.407 1.00 55.16 105 ALA A N 1
ATOM 847 C CA . ALA A 1 105 ? 17.569 8.645 -9.017 1.00 55.16 105 ALA A CA 1
ATOM 848 C C . ALA A 1 105 ? 18.714 9.142 -8.133 1.00 55.16 105 ALA A C 1
ATOM 850 O O . ALA A 1 105 ? 19.402 10.089 -8.508 1.00 55.16 105 ALA A O 1
ATOM 851 N N . HIS A 1 106 ? 18.856 8.578 -6.936 1.00 51.91 106 HIS A N 1
ATOM 852 C CA . HIS A 1 106 ? 20.076 8.790 -6.173 1.00 51.91 106 HIS A CA 1
ATOM 853 C C . HIS A 1 106 ? 21.226 8.183 -6.985 1.00 51.91 106 HIS A C 1
ATOM 855 O O . HIS A 1 106 ? 21.227 6.973 -7.215 1.00 51.91 106 HIS A O 1
ATOM 861 N N . GLU A 1 107 ? 22.113 9.051 -7.480 1.00 36.75 107 GLU A N 1
ATOM 862 C CA . GLU A 1 107 ? 23.471 8.699 -7.912 1.00 36.75 107 GLU A CA 1
ATOM 863 C C . GLU A 1 107 ? 24.314 8.288 -6.701 1.00 36.75 107 GLU A C 1
ATOM 865 O O . GLU A 1 107 ? 24.161 8.933 -5.632 1.00 36.75 107 GLU A O 1
#

InterPro domains:
  IPR011990 Tetratricopeptide-like helical domain superfamily [G3DSA:1.25.40.10] (1-106)
  IPR011990 Tetratricopeptide-like helical domain superfamily [SSF48452] (2-101)

Secondary structure (DSSP, 8-state):
-HHHHHHHHHHHHHHHHHHHT----SHHHHHHHHHHHHHHHHHTT-HHHHHHHHHHHHHH--S-HHHHHHHHHHHHHHHHHTT-HHHHHHHHHHHHHS--TTPPP--

Mean predicted aligned error: 4.31 Å

Organism: Vibrio parahaemolyticus (NCBI:txid670)

pLDDT: mean 93.0, std 10.36, range [36.75, 98.81]